Protein AF-A0A9P7GX47-F1 (afdb_monomer_lite)

Radius of gyration: 20.35 Å; chains: 1; bounding box: 56×32×52 Å

Sequence (181 aa):
MRSIPGTYSVRTLEKTYRRIYQLVSVRHAKQLGLDVHGSLEKLAEFMPSISGGGVRSKEFYEFKRYHEAPLEPPGHDMSKLPGKANIGNDRFAGMASLRVPYISGSGADWGNLCRGCQVTYRHFRDGSLPSAILSELCPPDVNPDRPLFASTTRFHSHDGLLDHIEDCYGIQQLIRNEGFT

Organism: NCBI:txid40199

pLDDT: mean 83.1, std 12.0, range [44.28, 97.69]

Structure (mmCIF, N/CA/C/O backbone):
data_AF-A0A9P7GX47-F1
#
_entry.id   AF-A0A9P7GX47-F1
#
loop_
_atom_site.group_PDB
_atom_site.id
_atom_site.type_symbol
_atom_site.label_atom_id
_atom_site.label_alt_id
_atom_site.label_comp_id
_atom_site.label_asym_id
_atom_site.label_entity_id
_atom_site.label_seq_id
_atom_site.pdbx_PDB_ins_code
_atom_site.Cartn_x
_atom_site.Cartn_y
_atom_site.Cartn_z
_atom_site.occupancy
_atom_site.B_iso_or_equiv
_atom_site.auth_seq_id
_atom_site.auth_comp_id
_atom_site.auth_asym_id
_atom_site.auth_atom_id
_atom_site.pdbx_PDB_model_num
ATOM 1 N N . MET A 1 1 ? -3.004 2.274 -18.521 1.00 78.00 1 MET A N 1
ATOM 2 C CA . MET A 1 1 ? -3.882 2.973 -17.555 1.00 78.00 1 MET A CA 1
ATOM 3 C C . MET A 1 1 ? -3.838 4.458 -17.870 1.00 78.00 1 MET A C 1
ATOM 5 O O . MET A 1 1 ? -2.754 4.955 -18.132 1.00 78.00 1 MET A O 1
ATOM 9 N N . ARG A 1 2 ? -4.969 5.170 -17.878 1.00 82.44 2 ARG A N 1
ATOM 10 C CA . ARG A 1 2 ? -4.968 6.637 -18.015 1.00 82.44 2 ARG A CA 1
ATOM 11 C C . ARG A 1 2 ? -5.059 7.267 -16.633 1.00 82.44 2 ARG A C 1
ATOM 13 O O . ARG A 1 2 ? -5.905 6.856 -15.845 1.00 82.44 2 ARG A O 1
ATOM 20 N N . SER A 1 3 ? -4.183 8.218 -16.332 1.00 83.69 3 SER A N 1
ATOM 21 C CA . SER A 1 3 ? -4.252 8.952 -15.073 1.00 83.69 3 SER A CA 1
ATOM 22 C C . SER A 1 3 ? -5.447 9.900 -15.063 1.00 83.69 3 SER A C 1
ATOM 24 O O . SER A 1 3 ? -5.860 10.411 -16.106 1.00 83.69 3 SER A O 1
ATOM 26 N N . ILE A 1 4 ? -5.959 10.195 -13.875 1.00 82.44 4 ILE A N 1
ATOM 27 C CA . ILE A 1 4 ? -6.976 11.229 -13.686 1.00 82.44 4 ILE A CA 1
ATOM 28 C C . ILE A 1 4 ? -6.236 12.558 -13.408 1.00 82.44 4 ILE A C 1
ATOM 30 O O . ILE A 1 4 ? -5.192 12.553 -12.758 1.00 82.44 4 ILE A O 1
ATOM 34 N N . PRO A 1 5 ? -6.659 13.705 -13.961 1.00 85.81 5 PRO A N 1
ATOM 35 C CA . PRO A 1 5 ? -6.129 14.998 -13.542 1.00 85.81 5 PRO A CA 1
ATOM 36 C C . PRO A 1 5 ? -6.605 15.327 -12.126 1.00 85.81 5 PRO A C 1
ATOM 38 O O . PRO A 1 5 ? -7.759 15.075 -11.784 1.00 85.81 5 PRO A O 1
ATOM 41 N N . GLY A 1 6 ? -5.742 15.911 -11.304 1.00 86.06 6 GLY A N 1
ATOM 42 C CA . GLY A 1 6 ? -6.104 16.259 -9.937 1.00 86.06 6 GLY A CA 1
ATOM 43 C C . GLY A 1 6 ? -4.912 16.557 -9.046 1.00 86.06 6 GLY A C 1
ATOM 44 O O . GLY A 1 6 ? -3.755 16.533 -9.482 1.00 86.06 6 GLY A O 1
ATOM 45 N N . THR A 1 7 ? -5.224 16.844 -7.789 1.00 84.56 7 THR A N 1
ATOM 46 C CA . THR A 1 7 ? -4.242 17.020 -6.722 1.00 84.56 7 THR A CA 1
ATOM 47 C C . THR A 1 7 ? -4.142 15.727 -5.934 1.00 84.56 7 THR A C 1
ATOM 49 O O . THR A 1 7 ? -5.137 15.231 -5.412 1.00 84.56 7 THR A O 1
ATOM 52 N N . TYR A 1 8 ? -2.934 15.179 -5.863 1.00 79.38 8 TYR A N 1
ATOM 53 C CA . TYR A 1 8 ? -2.645 13.937 -5.160 1.00 79.38 8 TYR A CA 1
ATOM 54 C C . TYR A 1 8 ? -1.744 14.220 -3.966 1.00 79.38 8 TYR A C 1
ATOM 56 O O . TYR A 1 8 ? -0.680 14.826 -4.112 1.00 79.38 8 TYR A O 1
ATOM 64 N N . SER A 1 9 ? -2.162 13.736 -2.799 1.00 70.44 9 SER A N 1
ATOM 65 C CA . SER A 1 9 ? -1.402 13.792 -1.550 1.00 70.44 9 SER A CA 1
ATOM 66 C C . SER A 1 9 ? -1.086 12.369 -1.091 1.00 70.44 9 SER A C 1
ATOM 68 O O . SER A 1 9 ? -1.667 11.840 -0.148 1.00 70.44 9 SER A O 1
ATOM 70 N N . VAL A 1 10 ? -0.217 11.681 -1.838 1.00 65.25 10 VAL A N 1
ATOM 71 C CA . VAL A 1 10 ? 0.194 10.306 -1.514 1.00 65.25 10 VAL A CA 1
ATOM 72 C C . VAL A 1 10 ? 1.619 10.328 -0.988 1.00 65.25 10 VAL A C 1
ATOM 74 O O . VAL A 1 10 ? 2.571 10.330 -1.764 1.00 65.25 10 VAL A O 1
ATOM 77 N N . ARG A 1 11 ? 1.756 10.333 0.347 1.00 58.12 11 ARG A N 1
ATOM 78 C CA . ARG A 1 11 ? 3.032 10.218 1.089 1.00 58.12 11 ARG A CA 1
ATOM 79 C C . ARG A 1 11 ? 4.087 11.295 0.778 1.00 58.12 11 ARG A C 1
ATOM 81 O O . ARG A 1 11 ? 5.235 11.162 1.194 1.00 58.12 11 ARG A O 1
ATOM 88 N N . THR A 1 12 ? 3.723 12.355 0.058 1.00 60.34 12 THR A N 1
ATOM 89 C CA . THR A 1 12 ? 4.595 13.485 -0.294 1.00 60.34 12 THR A CA 1
ATOM 90 C C . THR A 1 12 ? 3.832 14.798 -0.222 1.00 60.34 12 THR A C 1
ATOM 92 O O . THR A 1 12 ? 2.617 14.790 -0.053 1.00 60.34 12 THR A O 1
ATOM 95 N N . LEU A 1 13 ? 4.538 15.915 -0.439 1.00 67.81 13 LEU A N 1
ATOM 96 C CA . LEU A 1 13 ? 3.914 17.196 -0.776 1.00 67.81 13 LEU A CA 1
ATOM 97 C C . LEU A 1 13 ? 2.857 17.008 -1.868 1.00 67.81 13 LEU A C 1
ATOM 99 O O . LEU A 1 13 ? 3.041 16.182 -2.771 1.00 67.81 13 LEU A O 1
ATOM 103 N N . GLU A 1 14 ? 1.782 17.784 -1.773 1.00 77.69 14 GLU A N 1
ATOM 104 C CA . GLU A 1 14 ? 0.701 17.780 -2.747 1.00 77.69 14 GLU A CA 1
ATOM 105 C C . GLU A 1 14 ? 1.245 18.044 -4.150 1.00 77.69 14 GLU A C 1
ATOM 107 O O . GLU A 1 14 ? 1.967 19.013 -4.398 1.00 77.69 14 GLU A O 1
ATOM 112 N N . LYS A 1 15 ? 0.894 17.166 -5.090 1.00 79.56 15 LYS A N 1
ATOM 113 C CA . LYS A 1 15 ? 1.254 17.327 -6.497 1.00 79.56 15 LYS A CA 1
ATOM 114 C C . LYS A 1 15 ? -0.005 17.485 -7.323 1.00 79.56 15 LYS A C 1
ATOM 116 O O . LYS A 1 15 ? -0.878 16.620 -7.316 1.00 79.56 15 LYS A O 1
ATOM 121 N N . THR A 1 16 ? -0.077 18.592 -8.054 1.00 85.12 16 THR A N 1
ATOM 122 C CA . THR A 1 16 ? -1.182 18.879 -8.971 1.00 85.12 16 THR A CA 1
ATOM 123 C C . THR A 1 16 ? -0.801 18.483 -10.390 1.00 85.12 16 THR A C 1
ATOM 125 O O . THR A 1 16 ? 0.187 18.974 -10.938 1.00 85.12 16 THR A O 1
ATOM 128 N N . TYR A 1 17 ? -1.628 17.655 -11.021 1.00 84.56 17 TYR A N 1
ATOM 129 C CA . TYR A 1 17 ? -1.473 17.250 -12.413 1.00 84.56 17 TYR A CA 1
ATOM 130 C C . TYR A 1 17 ? -2.681 17.704 -13.218 1.00 84.56 17 TYR A C 1
ATOM 132 O O . TYR A 1 17 ? -3.805 17.277 -12.979 1.00 84.56 17 TYR A O 1
ATOM 140 N N . ARG A 1 18 ? -2.436 18.562 -14.210 1.00 87.69 18 ARG A N 1
ATOM 141 C CA . ARG A 1 18 ? -3.485 19.113 -15.087 1.00 87.69 18 ARG A CA 1
ATOM 142 C C . ARG A 1 18 ? -3.680 18.319 -16.380 1.00 87.69 18 ARG A C 1
ATOM 144 O O . ARG A 1 18 ? -4.574 18.626 -17.156 1.00 87.69 18 ARG A O 1
ATOM 151 N N . ARG A 1 19 ? -2.816 17.335 -16.643 1.00 87.44 19 ARG A N 1
ATOM 152 C CA . ARG A 1 19 ? -2.808 16.538 -17.876 1.00 87.44 19 ARG A CA 1
ATOM 153 C C . ARG A 1 19 ? -3.096 15.075 -17.571 1.00 87.44 19 ARG A C 1
ATOM 155 O O . ARG A 1 19 ? -2.725 14.574 -16.511 1.00 87.44 19 ARG A O 1
ATOM 162 N N . ILE A 1 20 ? -3.716 14.407 -18.538 1.00 86.69 20 ILE A N 1
ATOM 163 C CA . ILE A 1 20 ? -3.898 12.956 -18.548 1.00 86.69 20 ILE A CA 1
ATOM 164 C C . ILE A 1 20 ? -2.605 12.323 -19.069 1.00 86.69 20 ILE A C 1
ATOM 166 O O . ILE A 1 20 ? -2.129 12.681 -20.144 1.00 86.69 20 ILE A O 1
ATOM 170 N N . TYR A 1 21 ? -2.055 11.372 -18.321 1.00 86.56 21 TYR A N 1
ATOM 171 C CA . TYR A 1 21 ? -0.896 10.573 -18.707 1.00 86.56 21 TYR A CA 1
ATOM 172 C C . TYR A 1 21 ? -1.326 9.139 -18.998 1.00 86.56 21 TYR A C 1
ATOM 174 O O . TYR A 1 21 ? -2.158 8.570 -18.289 1.00 86.56 21 TYR A O 1
ATOM 182 N N . GLN A 1 22 ? -0.724 8.527 -20.017 1.00 87.75 22 GLN A N 1
ATOM 183 C CA . GLN A 1 22 ? -0.796 7.083 -20.198 1.00 87.75 22 GLN A CA 1
ATOM 184 C C . GLN A 1 22 ? 0.283 6.436 -19.324 1.00 87.75 22 GLN A C 1
ATOM 186 O O . GLN A 1 22 ? 1.472 6.526 -19.613 1.00 87.75 22 GLN A O 1
ATOM 191 N N . LEU A 1 23 ? -0.145 5.792 -18.245 1.00 85.56 23 LEU A N 1
ATOM 192 C CA . LEU A 1 23 ? 0.703 5.038 -17.335 1.00 85.56 23 LEU A CA 1
ATOM 193 C C . LEU A 1 23 ? 0.736 3.565 -17.753 1.00 85.56 23 LEU A C 1
ATOM 195 O O . LEU A 1 23 ? -0.302 2.953 -18.045 1.00 85.56 23 LEU A O 1
ATOM 199 N N . VAL A 1 24 ? 1.934 2.990 -17.740 1.00 84.88 24 VAL A N 1
ATOM 200 C CA . VAL A 1 24 ? 2.187 1.568 -17.983 1.00 84.88 24 VAL A CA 1
ATOM 201 C C . VAL A 1 24 ? 2.831 0.998 -16.727 1.00 84.88 24 VAL A C 1
ATOM 203 O O . VAL A 1 24 ? 3.701 1.628 -16.130 1.00 84.88 24 VAL A O 1
ATOM 206 N N . SER A 1 25 ? 2.381 -0.175 -16.285 1.00 84.12 25 SER A N 1
ATOM 207 C CA . SER A 1 25 ? 3.016 -0.837 -15.145 1.00 84.12 25 SER A CA 1
ATOM 208 C C . SER A 1 25 ? 4.427 -1.283 -15.521 1.00 84.12 25 SER A C 1
ATOM 210 O O . SER A 1 25 ? 4.620 -1.797 -16.625 1.00 84.12 25 SER A O 1
ATOM 212 N N . VAL A 1 26 ? 5.355 -1.232 -14.568 1.00 85.81 26 VAL A N 1
ATOM 213 C CA . VAL A 1 26 ? 6.723 -1.744 -14.740 1.00 85.81 26 VAL A CA 1
ATOM 214 C C . VAL A 1 26 ? 6.735 -3.193 -15.242 1.00 85.81 26 VAL A C 1
ATOM 216 O O . VAL A 1 26 ? 7.501 -3.502 -16.146 1.00 85.81 26 VAL A O 1
ATOM 219 N N . ARG A 1 27 ? 5.824 -4.051 -14.751 1.00 87.94 27 ARG A N 1
ATOM 220 C CA . ARG A 1 27 ? 5.664 -5.437 -15.229 1.00 87.94 27 ARG A CA 1
ATOM 221 C C . ARG A 1 27 ? 5.463 -5.512 -16.743 1.00 87.94 27 ARG A C 1
ATOM 223 O O . ARG A 1 27 ? 6.262 -6.139 -17.420 1.00 87.94 27 ARG A O 1
ATOM 230 N N . HIS A 1 28 ? 4.424 -4.862 -17.274 1.00 88.69 28 HIS A N 1
ATOM 231 C CA . HIS A 1 28 ? 4.141 -4.863 -18.716 1.00 88.69 28 HIS A CA 1
ATOM 232 C C . HIS A 1 28 ? 5.293 -4.283 -19.548 1.00 88.69 28 HIS A C 1
ATOM 234 O O . HIS A 1 28 ? 5.609 -4.827 -20.599 1.00 88.69 28 HIS A O 1
ATOM 240 N N . ALA A 1 29 ? 5.940 -3.210 -19.080 1.00 89.88 29 ALA A N 1
ATOM 241 C CA . ALA A 1 29 ? 7.093 -2.641 -19.779 1.00 89.88 29 ALA A CA 1
ATOM 242 C C . ALA A 1 29 ? 8.277 -3.624 -19.819 1.00 89.88 29 ALA A C 1
ATOM 244 O O . ALA A 1 29 ? 8.903 -3.801 -20.860 1.00 89.88 29 ALA A O 1
ATOM 245 N N . LYS A 1 30 ? 8.548 -4.306 -18.701 1.00 90.81 30 LYS A N 1
ATOM 246 C CA . LYS A 1 30 ? 9.602 -5.317 -18.595 1.00 90.81 30 LYS A CA 1
ATOM 247 C C . LYS A 1 30 ? 9.289 -6.562 -19.428 1.00 90.81 30 LYS A C 1
ATOM 249 O O . LYS A 1 30 ? 10.184 -7.061 -20.094 1.00 90.81 30 LYS A O 1
ATOM 254 N N . GLN A 1 31 ? 8.035 -7.016 -19.441 1.00 91.50 31 GLN A N 1
ATOM 255 C CA . GLN A 1 31 ? 7.593 -8.136 -20.276 1.00 91.50 31 GLN A CA 1
ATOM 256 C C . GLN A 1 31 ? 7.782 -7.829 -21.762 1.00 91.50 31 GLN A C 1
ATOM 258 O O . GLN A 1 31 ? 8.394 -8.619 -22.463 1.00 91.50 31 GLN A O 1
ATOM 263 N N . LEU A 1 32 ? 7.366 -6.643 -22.217 1.00 92.25 32 LEU A N 1
ATOM 264 C CA . LEU A 1 32 ? 7.607 -6.218 -23.596 1.00 92.25 32 LEU A CA 1
ATOM 265 C C . LEU A 1 32 ? 9.106 -6.198 -23.928 1.00 92.25 32 LEU A C 1
ATOM 267 O O . LEU A 1 32 ? 9.510 -6.644 -24.996 1.00 92.25 32 LEU A O 1
ATOM 271 N N . GLY A 1 33 ? 9.941 -5.707 -23.007 1.00 91.00 33 GLY A N 1
ATOM 272 C CA . GLY A 1 33 ? 11.393 -5.750 -23.170 1.00 91.00 33 GLY A CA 1
ATOM 273 C C . GLY A 1 33 ? 11.931 -7.178 -23.309 1.00 91.00 33 GLY A C 1
ATOM 274 O O . GLY A 1 33 ? 12.798 -7.427 -24.141 1.00 91.00 33 GLY A O 1
ATOM 275 N N . LEU A 1 34 ? 11.395 -8.129 -22.544 1.00 91.69 34 LEU A N 1
ATOM 276 C CA . LEU A 1 34 ? 11.750 -9.543 -22.671 1.00 91.69 34 LEU A CA 1
ATOM 277 C C . LEU A 1 34 ? 11.308 -10.137 -24.002 1.00 91.69 34 LEU A C 1
ATOM 279 O O . LEU A 1 34 ? 12.090 -10.851 -24.618 1.00 91.69 34 LEU A O 1
ATOM 283 N N . ASP A 1 35 ? 10.110 -9.806 -24.470 1.00 94.00 35 ASP A N 1
ATOM 284 C CA . ASP A 1 35 ? 9.597 -10.303 -25.746 1.00 94.00 35 ASP A CA 1
ATOM 285 C C . ASP A 1 35 ? 10.438 -9.778 -26.928 1.00 94.00 35 ASP A C 1
ATOM 287 O O . ASP A 1 35 ? 10.666 -10.492 -27.902 1.00 94.00 35 ASP A O 1
ATOM 291 N N . VAL A 1 36 ? 10.948 -8.543 -26.831 1.00 95.19 36 VAL A N 1
ATOM 292 C CA . VAL A 1 36 ? 11.784 -7.908 -27.867 1.00 95.19 36 VAL A CA 1
ATOM 293 C C . VAL A 1 36 ? 13.240 -8.383 -27.821 1.00 95.19 36 VAL A C 1
ATOM 295 O O . VAL A 1 36 ? 13.847 -8.612 -28.866 1.00 95.19 36 VAL A O 1
ATOM 298 N N . HIS A 1 37 ? 13.828 -8.508 -26.629 1.00 93.00 37 HIS A N 1
ATOM 299 C CA . HIS A 1 37 ? 15.263 -8.779 -26.471 1.00 93.00 37 HIS A CA 1
ATOM 300 C C . HIS A 1 37 ? 15.581 -10.251 -26.168 1.00 93.00 37 HIS A C 1
ATOM 302 O O . HIS A 1 37 ? 16.719 -10.683 -26.344 1.00 93.00 37 HIS A O 1
ATOM 308 N N . GLY A 1 38 ? 14.588 -11.045 -25.769 1.00 92.06 38 GLY A N 1
ATOM 309 C CA . GLY A 1 38 ? 14.659 -12.495 -25.587 1.00 92.06 38 GLY A CA 1
ATOM 310 C C . GLY A 1 38 ? 15.161 -12.973 -24.222 1.00 92.06 38 GLY A C 1
ATOM 311 O O . GLY A 1 38 ? 14.985 -14.147 -23.909 1.00 92.06 38 GLY A O 1
ATOM 312 N N . SER A 1 39 ? 15.783 -12.118 -23.400 1.00 90.19 39 SER A N 1
ATOM 313 C CA . SER A 1 39 ? 16.245 -12.511 -22.060 1.00 90.19 39 SER A CA 1
ATOM 314 C C . SER A 1 39 ? 16.442 -11.326 -21.104 1.00 90.19 39 SER A C 1
ATOM 316 O O . SER A 1 39 ? 16.520 -10.168 -21.527 1.00 90.19 39 SER A O 1
ATOM 318 N N . LEU A 1 40 ? 16.522 -11.614 -19.797 1.00 86.62 40 LEU A N 1
ATOM 319 C CA . LEU A 1 40 ? 16.771 -10.604 -18.758 1.00 86.62 40 LEU A CA 1
ATOM 320 C C . LEU A 1 40 ? 18.195 -10.044 -18.833 1.00 86.62 40 LEU A C 1
ATOM 322 O O . LEU A 1 40 ? 18.400 -8.869 -18.543 1.00 86.62 40 LEU A O 1
ATOM 326 N N . GLU A 1 41 ? 19.161 -10.866 -19.234 1.00 89.56 41 GLU A N 1
ATOM 327 C CA . GLU A 1 41 ? 20.572 -10.498 -19.363 1.00 89.56 41 GLU A CA 1
ATOM 328 C C . GLU A 1 41 ? 20.740 -9.437 -20.450 1.00 89.56 41 GLU A C 1
ATOM 330 O O . GLU A 1 41 ? 21.308 -8.380 -20.191 1.00 89.56 41 GLU A O 1
ATOM 335 N N . LYS A 1 42 ? 20.134 -9.658 -21.623 1.00 89.44 42 LYS A N 1
ATOM 336 C CA . LYS A 1 42 ? 20.118 -8.667 -22.706 1.00 89.44 42 LYS A CA 1
ATOM 337 C C . LYS A 1 42 ? 19.383 -7.393 -22.310 1.00 89.44 42 LYS A C 1
ATOM 339 O O . LYS A 1 42 ? 19.798 -6.301 -22.675 1.00 89.44 42 LYS A O 1
ATOM 344 N N . LEU A 1 43 ? 18.302 -7.506 -21.535 1.00 87.19 43 LEU A N 1
ATOM 345 C CA . LEU A 1 43 ? 17.610 -6.331 -21.005 1.00 87.19 43 LEU A CA 1
ATOM 346 C C . LEU A 1 43 ? 18.512 -5.531 -20.046 1.00 87.19 43 LEU A C 1
ATOM 348 O O . LEU A 1 43 ? 18.441 -4.304 -20.016 1.00 87.19 43 LEU A O 1
ATOM 352 N N . ALA A 1 44 ? 19.359 -6.204 -19.262 1.00 86.25 44 ALA A N 1
ATOM 353 C CA . ALA A 1 44 ? 20.273 -5.564 -18.320 1.00 86.25 44 ALA A CA 1
ATOM 354 C C . ALA A 1 44 ? 21.393 -4.769 -19.011 1.00 86.25 44 ALA A C 1
ATOM 356 O O . ALA A 1 44 ? 21.878 -3.805 -18.426 1.00 86.25 44 ALA A O 1
ATOM 357 N N . GLU A 1 45 ? 21.754 -5.099 -20.255 1.00 88.00 45 GLU A N 1
ATOM 358 C CA . GLU A 1 45 ? 22.722 -4.328 -21.055 1.00 88.00 45 GLU A CA 1
ATOM 359 C C . GLU A 1 45 ? 22.251 -2.889 -21.331 1.00 88.00 45 GLU A C 1
ATOM 361 O O . GLU A 1 45 ? 23.072 -1.991 -21.502 1.00 88.00 45 GLU A O 1
ATOM 366 N N . PHE A 1 46 ? 20.937 -2.637 -21.306 1.00 84.56 46 PHE A N 1
ATOM 367 C CA . PHE A 1 46 ? 20.357 -1.299 -21.479 1.00 84.56 46 PHE A CA 1
ATOM 368 C C . PHE A 1 46 ? 20.345 -0.459 -20.195 1.00 84.56 46 PHE A C 1
ATOM 370 O O . PHE A 1 46 ? 19.842 0.668 -20.199 1.00 84.56 46 PHE A O 1
ATOM 377 N N . MET A 1 47 ? 20.879 -0.978 -19.085 1.00 82.88 47 MET A N 1
ATOM 378 C CA . MET A 1 47 ? 21.003 -0.203 -17.855 1.00 82.88 47 MET A CA 1
ATOM 379 C C . MET A 1 47 ? 21.956 0.983 -18.064 1.00 82.88 47 MET A C 1
ATOM 381 O O . MET A 1 47 ? 23.115 0.779 -18.429 1.00 82.88 47 MET A O 1
ATOM 385 N N . PRO A 1 48 ? 21.519 2.229 -17.798 1.00 76.81 48 PRO A N 1
ATOM 386 C CA . PRO A 1 48 ? 22.381 3.392 -17.971 1.00 76.81 48 PRO A CA 1
ATOM 387 C C . PRO A 1 48 ? 23.580 3.324 -17.018 1.00 76.81 48 PRO A C 1
ATOM 389 O O . PRO A 1 48 ? 23.423 2.948 -15.860 1.00 76.81 48 PRO A O 1
ATOM 392 N N . SER A 1 49 ? 24.772 3.723 -17.466 1.00 72.06 49 SER A N 1
ATOM 393 C CA . SER A 1 49 ? 25.945 3.860 -16.597 1.00 72.06 49 SER A CA 1
ATOM 394 C C . SER A 1 49 ? 25.963 5.232 -15.907 1.00 72.06 49 SER A C 1
ATOM 396 O O . SER A 1 49 ? 25.521 6.241 -16.456 1.00 72.06 49 SER A O 1
ATOM 398 N N . ILE A 1 50 ? 26.479 5.284 -14.674 1.00 67.50 50 ILE A N 1
ATOM 399 C CA . ILE A 1 50 ? 26.643 6.544 -13.916 1.00 67.50 50 ILE A CA 1
ATOM 400 C C . ILE A 1 50 ? 27.803 7.385 -14.492 1.00 67.50 50 ILE A C 1
ATOM 402 O O . ILE A 1 50 ? 27.873 8.599 -14.295 1.00 67.50 50 ILE A O 1
ATOM 406 N N . SER A 1 51 ? 28.725 6.753 -15.215 1.00 54.91 51 SER A N 1
ATOM 407 C CA . SER A 1 51 ? 29.948 7.360 -15.730 1.00 54.91 51 SER A CA 1
ATOM 408 C C . SER A 1 51 ? 29.687 8.227 -16.968 1.00 54.91 51 SER A C 1
ATOM 410 O O . SER A 1 51 ? 29.510 7.720 -18.069 1.00 54.91 51 SER A O 1
ATOM 412 N N . GLY A 1 52 ? 29.760 9.551 -16.790 1.00 51.34 52 GLY A N 1
ATOM 413 C CA . GLY A 1 52 ? 30.123 10.473 -17.873 1.00 51.34 52 GLY A CA 1
ATOM 414 C C . GLY A 1 52 ? 28.980 11.177 -18.610 1.00 51.34 52 GLY A C 1
ATOM 415 O O . GLY A 1 52 ? 28.959 11.182 -19.833 1.00 51.34 52 GLY A O 1
ATOM 416 N N . GLY A 1 53 ? 28.073 11.846 -17.890 1.00 55.31 53 GLY A N 1
ATOM 417 C CA . GLY A 1 53 ? 27.445 13.074 -18.413 1.00 55.31 53 GLY A CA 1
ATOM 418 C C . GLY A 1 53 ? 26.014 13.009 -18.963 1.00 55.31 53 GLY A C 1
ATOM 419 O O . GLY A 1 53 ? 25.539 14.032 -19.446 1.00 55.31 53 GLY A O 1
ATOM 420 N N . GLY A 1 54 ? 25.303 11.880 -18.879 1.00 54.81 54 GLY A N 1
ATOM 421 C CA . GLY A 1 54 ? 23.954 11.768 -19.467 1.00 54.81 54 GLY A CA 1
ATOM 422 C C . GLY A 1 54 ? 22.782 11.774 -18.481 1.00 54.81 54 GLY A C 1
ATOM 423 O O . GLY A 1 54 ? 21.819 12.515 -18.660 1.00 54.81 54 GLY A O 1
ATOM 424 N N . VAL A 1 55 ? 22.839 10.936 -17.444 1.00 58.84 55 VAL A N 1
ATOM 425 C CA . VAL A 1 55 ? 21.664 10.611 -16.617 1.00 58.84 55 VAL A CA 1
ATOM 426 C C . VAL A 1 55 ? 21.803 11.243 -15.237 1.00 58.84 55 VAL A C 1
ATOM 428 O O . VAL A 1 55 ? 22.800 11.035 -14.542 1.00 58.84 55 VAL A O 1
ATOM 431 N N . ARG A 1 56 ? 20.800 12.021 -14.808 1.00 66.31 56 ARG A N 1
ATOM 432 C CA . ARG A 1 56 ? 20.787 12.571 -13.443 1.00 66.31 56 ARG A CA 1
ATOM 433 C C . ARG A 1 56 ? 20.750 11.402 -12.457 1.00 66.31 56 ARG A C 1
ATOM 435 O O . ARG A 1 56 ? 20.012 10.447 -12.674 1.00 66.31 56 ARG A O 1
ATOM 442 N N . SER A 1 57 ? 21.472 11.486 -11.337 1.00 73.44 57 SER A N 1
ATOM 443 C CA . SER A 1 57 ? 21.539 10.408 -10.326 1.00 73.44 57 SER A CA 1
ATOM 444 C C . SER A 1 57 ? 20.164 9.823 -9.969 1.00 73.44 57 SER A C 1
ATOM 446 O O . SER A 1 57 ? 20.006 8.609 -9.883 1.00 73.44 57 SER A O 1
ATOM 448 N N . LYS A 1 58 ? 19.139 10.676 -9.854 1.00 73.06 58 LYS A N 1
ATOM 449 C CA . LYS A 1 58 ? 17.745 10.278 -9.613 1.00 73.06 58 LYS A CA 1
ATOM 450 C C . LYS A 1 58 ? 17.156 9.370 -10.702 1.00 73.06 58 LYS A C 1
ATOM 452 O O . LYS A 1 58 ? 16.492 8.396 -10.367 1.00 73.06 58 LYS A O 1
ATOM 457 N N . GLU A 1 59 ? 17.374 9.695 -11.972 1.00 75.94 59 GLU A N 1
ATOM 458 C CA . GLU A 1 59 ? 16.857 8.926 -13.109 1.00 75.94 59 GLU A CA 1
ATOM 459 C C . GLU A 1 59 ? 17.513 7.544 -13.149 1.00 75.94 59 GLU A C 1
ATOM 461 O O . GLU A 1 59 ? 16.815 6.547 -13.294 1.00 75.94 59 GLU A O 1
ATOM 466 N N . PHE A 1 60 ? 18.824 7.458 -12.900 1.00 80.62 60 PHE A N 1
ATOM 467 C CA . PHE A 1 60 ? 19.522 6.174 -12.799 1.00 80.62 60 PHE A CA 1
ATOM 468 C C . PHE A 1 60 ? 18.890 5.263 -11.733 1.00 80.62 60 PHE A C 1
ATOM 470 O O . PHE A 1 60 ? 18.604 4.100 -12.008 1.00 80.62 60 PHE A O 1
ATOM 477 N N . TYR A 1 61 ? 18.623 5.782 -10.528 1.00 78.56 61 TYR A N 1
ATOM 478 C CA . TYR A 1 61 ? 17.998 4.988 -9.463 1.00 78.56 61 TYR A CA 1
ATOM 479 C C . TYR A 1 61 ? 16.545 4.601 -9.781 1.00 78.56 61 TYR A C 1
ATOM 481 O O . TYR A 1 61 ? 16.108 3.519 -9.388 1.00 78.56 61 TYR A O 1
ATOM 489 N N . GLU A 1 62 ? 15.803 5.445 -10.504 1.00 78.25 62 GLU A N 1
ATOM 490 C CA . GLU A 1 62 ? 14.452 5.129 -10.986 1.00 78.25 62 GLU A CA 1
ATOM 491 C C . GLU A 1 62 ? 14.485 3.991 -12.021 1.00 78.25 62 GLU A C 1
ATOM 493 O O . GLU A 1 62 ? 13.762 3.006 -11.866 1.00 78.25 62 GLU A O 1
ATOM 498 N N . PHE A 1 63 ? 15.398 4.054 -12.996 1.00 81.31 63 PHE A N 1
ATOM 499 C CA . PHE A 1 63 ? 15.621 2.982 -13.972 1.00 81.31 63 PHE A CA 1
ATOM 500 C C . PHE A 1 63 ? 16.075 1.682 -13.307 1.00 81.31 63 PHE A C 1
ATOM 502 O O . PHE A 1 63 ? 15.455 0.638 -13.516 1.00 81.31 63 PHE A O 1
ATOM 509 N N . LYS A 1 64 ? 17.092 1.741 -12.441 1.00 83.31 64 LYS A N 1
ATOM 510 C CA . LYS A 1 64 ? 17.589 0.583 -11.684 1.00 83.31 64 LYS A CA 1
ATOM 511 C C . LYS A 1 64 ? 16.461 -0.114 -10.935 1.00 83.31 64 LYS A C 1
ATOM 513 O O . LYS A 1 64 ? 16.301 -1.326 -11.035 1.00 83.31 64 LYS A O 1
ATOM 518 N N . ARG A 1 65 ? 15.620 0.659 -10.249 1.00 81.19 65 ARG A N 1
ATOM 519 C CA . ARG A 1 65 ? 14.445 0.141 -9.548 1.00 81.19 65 ARG A CA 1
ATOM 520 C C . ARG A 1 65 ? 13.480 -0.590 -10.479 1.00 81.19 65 ARG A C 1
ATOM 522 O O . ARG A 1 65 ? 12.934 -1.613 -10.076 1.00 81.19 65 ARG A O 1
ATOM 529 N N . TYR A 1 66 ? 13.214 -0.061 -11.670 1.00 83.50 66 TYR A N 1
ATOM 530 C CA . TYR A 1 66 ? 12.302 -0.703 -12.618 1.00 83.50 66 TYR A CA 1
ATOM 531 C C . TYR A 1 66 ? 12.886 -1.997 -13.190 1.00 83.50 66 TYR A C 1
ATOM 533 O O . TYR A 1 66 ? 12.156 -2.978 -13.324 1.00 83.50 66 TYR A O 1
ATOM 541 N N . HIS A 1 67 ? 14.196 -2.042 -13.436 1.00 85.50 67 HIS A N 1
ATOM 542 C CA . HIS A 1 67 ? 14.884 -3.270 -13.837 1.00 85.50 67 HIS A CA 1
ATOM 543 C C . HIS A 1 67 ? 14.890 -4.326 -12.727 1.00 85.50 67 HIS A C 1
ATOM 545 O O . HIS A 1 67 ? 14.624 -5.497 -12.995 1.00 85.50 67 HIS A O 1
ATOM 551 N N . GLU A 1 68 ? 15.125 -3.928 -11.477 1.00 84.31 68 GLU A N 1
ATOM 552 C CA . GLU A 1 68 ? 15.132 -4.826 -10.313 1.00 84.31 68 GLU A CA 1
ATOM 553 C C . GLU A 1 68 ? 13.728 -5.238 -9.844 1.00 84.31 68 GLU A C 1
ATOM 555 O O . GLU A 1 68 ? 13.595 -6.136 -9.011 1.00 84.31 68 GLU A O 1
ATOM 560 N N . ALA A 1 69 ? 12.668 -4.598 -10.347 1.00 83.81 69 ALA A N 1
ATOM 561 C CA . ALA A 1 69 ? 11.306 -4.947 -9.968 1.00 83.81 69 ALA A CA 1
ATOM 562 C C . ALA A 1 69 ? 10.974 -6.388 -10.411 1.00 83.81 69 ALA A C 1
ATOM 564 O O . ALA A 1 69 ? 11.237 -6.755 -11.568 1.00 83.81 69 ALA A O 1
ATOM 565 N N . PRO A 1 70 ? 10.393 -7.215 -9.522 1.00 84.00 70 PRO A N 1
ATOM 566 C CA . PRO A 1 70 ? 9.960 -8.556 -9.890 1.00 84.00 70 PRO A CA 1
ATOM 567 C C . PRO A 1 70 ? 8.843 -8.482 -10.939 1.00 84.00 70 PRO A C 1
ATOM 569 O O . PRO A 1 70 ? 8.045 -7.542 -10.953 1.00 84.00 70 PRO A O 1
ATOM 572 N N . LEU A 1 71 ? 8.806 -9.469 -11.839 1.00 85.31 71 LEU A N 1
ATOM 573 C CA . LEU A 1 71 ? 7.710 -9.616 -12.804 1.00 85.31 71 LEU A CA 1
ATOM 574 C C . LEU A 1 71 ? 6.428 -10.064 -12.113 1.00 85.31 71 LEU A C 1
ATOM 576 O O . LEU A 1 71 ? 5.345 -9.573 -12.434 1.00 85.31 71 LEU A O 1
ATOM 580 N N . GLU A 1 72 ? 6.569 -10.966 -11.148 1.00 85.12 72 GLU A N 1
ATOM 581 C CA . GLU A 1 72 ? 5.440 -11.453 -10.383 1.00 85.12 72 GLU A CA 1
ATOM 582 C C . GLU A 1 72 ? 5.034 -10.453 -9.303 1.00 85.12 72 GLU A C 1
ATOM 584 O O . GLU A 1 72 ? 5.889 -9.796 -8.691 1.00 85.12 72 GLU A O 1
ATOM 589 N N . PRO A 1 73 ? 3.718 -10.303 -9.067 1.00 76.62 73 PRO A N 1
ATOM 590 C CA . PRO A 1 73 ? 3.253 -9.520 -7.948 1.00 76.62 73 PRO A CA 1
ATOM 591 C C . PRO A 1 73 ? 3.800 -10.150 -6.659 1.00 76.62 73 PRO A C 1
ATOM 593 O O . PRO A 1 73 ? 3.869 -11.371 -6.546 1.00 76.62 73 PRO A O 1
ATOM 596 N N . PRO A 1 74 ? 4.140 -9.343 -5.651 1.00 72.31 74 PRO A N 1
ATOM 597 C CA . PRO A 1 74 ? 4.797 -9.835 -4.444 1.00 72.31 74 PRO A CA 1
ATOM 598 C C . PRO A 1 74 ? 3.914 -10.740 -3.580 1.00 72.31 74 PRO A C 1
ATOM 600 O O . PRO A 1 74 ? 4.372 -11.164 -2.534 1.00 72.31 74 PRO A O 1
ATOM 603 N N . GLY A 1 75 ? 2.652 -10.987 -3.956 1.00 77.31 75 GLY A N 1
ATOM 604 C CA . GLY A 1 75 ? 1.723 -11.864 -3.233 1.00 77.31 75 GLY A CA 1
ATOM 605 C C . GLY A 1 75 ? 1.369 -11.403 -1.817 1.00 77.31 75 GLY A C 1
ATOM 606 O O . GLY A 1 75 ? 0.650 -12.099 -1.106 1.00 77.31 75 GLY A O 1
ATOM 607 N N . HIS A 1 76 ? 1.890 -10.258 -1.379 1.00 80.44 76 HIS A N 1
ATOM 608 C CA . HIS A 1 76 ? 1.826 -9.790 -0.001 1.00 80.44 76 HIS A CA 1
ATOM 609 C C . HIS A 1 76 ? 1.532 -8.291 0.038 1.00 80.44 76 HIS A C 1
ATOM 611 O O . HIS A 1 76 ? 1.659 -7.569 -0.958 1.00 80.44 76 HIS A O 1
ATOM 617 N N . ASP A 1 77 ? 1.170 -7.806 1.222 1.00 83.69 77 ASP A N 1
ATOM 618 C CA . ASP A 1 77 ? 0.939 -6.389 1.451 1.00 83.69 77 ASP A CA 1
ATOM 619 C C . ASP A 1 77 ? 2.223 -5.568 1.234 1.00 83.69 77 ASP A C 1
ATOM 621 O O . ASP A 1 77 ? 3.140 -5.558 2.054 1.00 83.69 77 ASP A O 1
ATOM 625 N N . MET A 1 78 ? 2.250 -4.799 0.144 1.00 83.12 78 MET A N 1
ATOM 626 C CA . MET A 1 78 ? 3.360 -3.909 -0.197 1.00 83.12 78 MET A CA 1
ATOM 627 C C . MET A 1 78 ? 3.682 -2.883 0.884 1.00 83.12 78 MET A C 1
ATOM 629 O O . MET A 1 78 ? 4.791 -2.351 0.907 1.00 83.12 78 MET A O 1
ATOM 633 N N . SER A 1 79 ? 2.734 -2.535 1.752 1.00 85.75 79 SER A N 1
ATOM 634 C CA . SER A 1 79 ? 2.968 -1.598 2.849 1.00 85.75 79 SER A CA 1
ATOM 635 C C . SER A 1 79 ? 3.838 -2.190 3.966 1.00 85.75 79 SER A C 1
ATOM 637 O O . SER A 1 79 ? 4.506 -1.425 4.657 1.00 85.75 79 SER A O 1
ATOM 639 N N . LYS A 1 80 ? 3.896 -3.526 4.060 1.00 88.81 80 LYS A N 1
ATOM 640 C CA . LYS A 1 80 ? 4.658 -4.316 5.037 1.00 88.81 80 LYS A CA 1
ATOM 641 C C . LYS A 1 80 ? 6.043 -4.748 4.536 1.00 88.81 80 LYS A C 1
ATOM 643 O O . LYS A 1 80 ? 6.727 -5.513 5.203 1.00 88.81 80 LYS A O 1
ATOM 648 N N . LEU A 1 81 ? 6.475 -4.287 3.362 1.00 85.69 81 LEU A N 1
ATOM 649 C CA . LEU A 1 81 ? 7.829 -4.565 2.879 1.00 85.69 81 LEU A CA 1
ATOM 650 C C . LEU A 1 81 ? 8.843 -3.590 3.493 1.00 85.69 81 LEU A C 1
ATOM 652 O O . LEU A 1 81 ? 8.552 -2.383 3.523 1.00 85.69 81 LEU A O 1
ATOM 656 N N . PRO A 1 82 ? 10.047 -4.064 3.876 1.00 84.56 82 PRO A N 1
ATOM 657 C CA . PRO A 1 82 ? 11.126 -3.203 4.342 1.00 84.56 82 PRO A CA 1
ATOM 658 C C . PRO A 1 82 ? 11.370 -2.038 3.382 1.00 84.56 82 PRO A C 1
ATOM 660 O O . PRO A 1 82 ? 11.301 -2.172 2.152 1.00 84.56 82 PRO A O 1
ATOM 663 N N . GLY A 1 83 ? 11.620 -0.856 3.939 1.00 73.31 83 GLY A N 1
ATOM 664 C CA . GLY A 1 83 ? 12.020 0.291 3.133 1.00 73.31 83 GLY A CA 1
ATOM 665 C C . GLY A 1 83 ? 13.405 0.041 2.541 1.00 73.31 83 GLY A C 1
ATOM 666 O O . GLY A 1 83 ? 14.334 -0.263 3.278 1.00 73.31 83 GLY A O 1
ATOM 667 N N . LYS A 1 84 ? 13.580 0.197 1.223 1.00 70.38 84 LYS A N 1
ATOM 668 C CA . LYS A 1 84 ? 14.930 0.303 0.649 1.00 70.38 84 LYS A CA 1
ATOM 669 C C . LYS A 1 84 ? 15.351 1.772 0.668 1.00 70.38 84 LYS A C 1
ATOM 671 O O . LYS A 1 84 ? 14.590 2.638 0.226 1.00 70.38 84 LYS A O 1
ATOM 676 N N . ALA A 1 85 ? 16.551 2.056 1.169 1.00 62.38 85 ALA A N 1
ATOM 677 C CA . ALA A 1 85 ? 17.154 3.381 1.050 1.00 62.38 85 ALA A CA 1
ATOM 678 C C . ALA A 1 85 ? 17.215 3.802 -0.433 1.00 62.38 85 ALA A C 1
ATOM 680 O O . ALA A 1 85 ? 17.300 2.955 -1.323 1.00 62.38 85 ALA A O 1
ATOM 681 N N . ASN A 1 86 ? 17.154 5.108 -0.707 1.00 60.06 86 ASN A N 1
ATOM 682 C CA . ASN A 1 86 ? 17.184 5.678 -2.067 1.00 60.06 86 ASN A CA 1
ATOM 683 C C . ASN A 1 86 ? 15.971 5.348 -2.954 1.00 60.06 86 ASN A C 1
ATOM 685 O O . ASN A 1 86 ? 15.987 5.584 -4.162 1.00 60.06 86 ASN A O 1
ATOM 689 N N . ILE A 1 87 ? 14.879 4.870 -2.356 1.00 58.88 87 ILE A N 1
ATOM 690 C CA . ILE A 1 87 ? 13.560 4.848 -2.982 1.00 58.88 87 ILE A CA 1
ATOM 691 C C . ILE A 1 87 ? 13.071 6.299 -3.105 1.00 58.88 87 ILE A C 1
ATOM 693 O O . ILE A 1 87 ? 12.377 6.838 -2.249 1.00 58.88 87 ILE A O 1
ATOM 697 N N . GLY A 1 88 ? 13.479 6.972 -4.178 1.00 60.00 88 GLY A N 1
ATOM 698 C CA . GLY A 1 88 ? 12.887 8.248 -4.549 1.00 60.00 88 GLY A CA 1
ATOM 699 C C . GLY A 1 88 ? 11.384 8.093 -4.789 1.00 60.00 88 GLY A C 1
ATOM 700 O O . GLY A 1 88 ? 10.897 7.027 -5.187 1.00 60.00 88 GLY A O 1
ATOM 701 N N . ASN A 1 89 ? 10.642 9.175 -4.571 1.00 63.69 89 ASN A N 1
ATOM 702 C CA . ASN A 1 89 ? 9.266 9.255 -5.041 1.00 63.69 89 ASN A CA 1
ATOM 703 C C . ASN A 1 89 ? 9.283 9.351 -6.564 1.00 63.69 89 ASN A C 1
ATOM 705 O O . ASN A 1 89 ? 9.905 10.275 -7.112 1.00 63.69 89 ASN A O 1
ATOM 709 N N . ASP A 1 90 ? 8.593 8.426 -7.232 1.00 69.75 90 ASP A N 1
ATOM 710 C CA . ASP A 1 90 ? 8.341 8.584 -8.656 1.00 69.75 90 ASP A CA 1
ATOM 711 C C . ASP A 1 90 ? 7.484 9.847 -8.881 1.00 69.75 90 ASP A C 1
ATOM 713 O O . ASP A 1 90 ? 6.811 10.388 -7.985 1.00 69.75 90 ASP A O 1
ATOM 717 N N . ARG A 1 91 ? 7.576 10.401 -10.085 1.00 74.19 91 ARG A N 1
ATOM 718 C CA . ARG A 1 91 ? 6.875 11.642 -10.441 1.00 74.19 91 ARG A CA 1
ATOM 719 C C . ARG A 1 91 ? 5.378 11.450 -10.691 1.00 74.19 91 ARG A C 1
ATOM 721 O O . ARG A 1 91 ? 4.734 12.437 -11.020 1.00 74.19 91 ARG A O 1
ATOM 728 N N . PHE A 1 92 ? 4.842 10.242 -10.549 1.00 78.00 92 PHE A N 1
ATOM 729 C CA . PHE A 1 92 ? 3.446 9.875 -10.795 1.00 78.00 92 PHE A CA 1
ATOM 730 C C . PHE A 1 92 ? 2.791 9.201 -9.573 1.00 78.00 92 PHE A C 1
ATOM 732 O O . PHE A 1 92 ? 1.729 8.586 -9.692 1.00 78.00 92 PHE A O 1
ATOM 739 N N . ALA A 1 93 ? 3.409 9.316 -8.394 1.00 73.81 93 ALA A N 1
ATOM 740 C CA . ALA A 1 93 ? 2.948 8.671 -7.177 1.00 73.81 93 ALA A CA 1
ATOM 741 C C . ALA A 1 93 ? 1.504 9.087 -6.869 1.00 73.81 93 ALA A C 1
ATOM 743 O O . ALA A 1 93 ? 1.169 10.271 -6.874 1.00 73.81 93 ALA A O 1
ATOM 744 N N . GLY A 1 94 ? 0.641 8.099 -6.630 1.00 72.00 94 GLY A N 1
ATOM 745 C CA . GLY A 1 94 ? -0.782 8.322 -6.371 1.00 72.00 94 GLY A CA 1
ATOM 746 C C . GLY A 1 94 ? -1.659 8.540 -7.606 1.00 72.00 94 GLY A C 1
ATOM 747 O O . GLY A 1 94 ? -2.877 8.492 -7.480 1.00 72.00 94 GLY A O 1
ATOM 748 N N . MET A 1 95 ? -1.085 8.719 -8.801 1.00 77.62 95 MET A N 1
ATOM 749 C CA . MET A 1 95 ? -1.865 8.932 -10.030 1.00 77.62 95 MET A CA 1
ATOM 750 C C . MET A 1 95 ? -2.439 7.643 -10.623 1.00 77.62 95 MET A C 1
ATOM 752 O O . MET A 1 95 ? -3.322 7.691 -11.483 1.00 77.62 95 MET A O 1
ATOM 756 N N . ALA A 1 96 ? -1.917 6.491 -10.200 1.00 71.44 96 ALA A N 1
ATOM 757 C CA . ALA A 1 96 ? -2.456 5.204 -10.590 1.00 71.44 96 ALA A CA 1
ATOM 758 C C . ALA A 1 96 ? -3.760 4.947 -9.824 1.00 71.44 96 ALA A C 1
ATOM 760 O O . ALA A 1 96 ? -3.745 4.717 -8.618 1.00 71.44 96 ALA A O 1
ATOM 761 N N . SER A 1 97 ? -4.884 4.977 -10.537 1.00 65.00 97 SER A N 1
ATOM 762 C CA . SER A 1 97 ? -6.185 4.567 -10.015 1.00 65.00 97 SER A CA 1
ATOM 763 C C . SER A 1 97 ? -6.670 3.361 -10.810 1.00 65.00 97 SER A C 1
ATOM 765 O O . SER A 1 97 ? -6.803 3.420 -12.033 1.00 65.00 97 SER A O 1
ATOM 767 N N . LEU A 1 98 ? -6.911 2.255 -10.112 1.00 63.81 98 LEU A N 1
ATOM 768 C CA . LEU A 1 98 ? -7.671 1.118 -10.617 1.00 63.81 98 LEU A CA 1
ATOM 769 C C . LEU A 1 98 ? -8.998 1.124 -9.865 1.00 63.81 98 LEU A C 1
ATOM 771 O O . LEU A 1 98 ? -9.046 0.786 -8.688 1.00 63.81 98 LEU A O 1
ATOM 775 N N . ARG A 1 99 ? -10.068 1.541 -10.542 1.00 57.34 99 ARG A N 1
ATOM 776 C CA . ARG A 1 99 ? -11.431 1.262 -10.087 1.00 57.34 99 ARG A CA 1
ATOM 777 C C . ARG A 1 99 ? -11.816 -0.085 -10.675 1.00 57.34 99 ARG A C 1
ATOM 779 O O . ARG A 1 99 ? -12.264 -0.135 -11.816 1.00 57.34 99 ARG A O 1
ATOM 786 N N . VAL A 1 100 ? -11.563 -1.163 -9.946 1.00 60.31 100 VAL A N 1
ATOM 787 C CA . VAL A 1 100 ? -12.069 -2.483 -10.331 1.00 60.31 100 VAL A CA 1
ATOM 788 C C . VAL A 1 100 ? -13.097 -2.867 -9.282 1.00 60.31 100 VAL A C 1
ATOM 790 O O . VAL A 1 100 ? -12.692 -3.125 -8.149 1.00 60.31 100 VAL A O 1
ATOM 793 N N . PRO A 1 101 ? -14.401 -2.835 -9.604 1.00 69.31 101 PRO A N 1
ATOM 794 C CA . PRO A 1 101 ? -15.387 -3.395 -8.700 1.00 69.31 101 PRO A CA 1
ATOM 795 C C . PRO A 1 101 ? -15.125 -4.896 -8.567 1.00 69.31 101 PRO A C 1
ATOM 797 O O . PRO A 1 101 ? -14.802 -5.570 -9.550 1.00 69.31 101 PRO A O 1
ATOM 800 N N . TYR A 1 102 ? -15.269 -5.419 -7.356 1.00 69.62 102 TYR A N 1
ATOM 801 C CA . TYR A 1 102 ? -15.397 -6.854 -7.174 1.00 69.62 102 TYR A CA 1
ATOM 802 C C . TYR A 1 102 ? -16.792 -7.245 -7.670 1.00 69.62 102 TYR A C 1
ATOM 804 O O . TYR A 1 102 ? -17.789 -6.677 -7.235 1.00 69.62 102 TYR A O 1
ATOM 812 N N . ILE A 1 103 ? -16.882 -8.148 -8.645 1.00 73.75 103 ILE A N 1
ATOM 813 C CA . ILE A 1 103 ? -18.176 -8.590 -9.176 1.00 73.75 103 ILE A CA 1
ATOM 814 C C . ILE A 1 103 ? -18.579 -9.841 -8.402 1.00 73.75 103 ILE A C 1
ATOM 816 O O . ILE A 1 103 ? -17.924 -10.874 -8.521 1.00 73.75 103 ILE A O 1
ATOM 820 N N . SER A 1 104 ? -19.642 -9.740 -7.608 1.00 71.69 104 SER A N 1
ATOM 821 C CA . SER A 1 104 ? -20.239 -10.860 -6.884 1.00 71.69 104 SER A CA 1
ATOM 822 C C . SER A 1 104 ? -21.504 -11.357 -7.599 1.00 71.69 104 SER A C 1
ATOM 824 O O . SER A 1 104 ? -21.976 -10.757 -8.568 1.00 71.69 104 SER A O 1
ATOM 826 N N . GLY A 1 105 ? -22.097 -12.443 -7.095 1.00 72.00 105 GLY A N 1
ATOM 827 C CA . GLY A 1 105 ? -23.389 -12.941 -7.584 1.00 72.00 105 GLY A CA 1
ATOM 828 C C . GLY A 1 105 ? -24.569 -11.985 -7.351 1.00 72.00 105 GLY A C 1
ATOM 829 O O . GLY A 1 105 ? -25.612 -12.158 -7.975 1.00 72.00 105 GLY A O 1
ATOM 830 N N 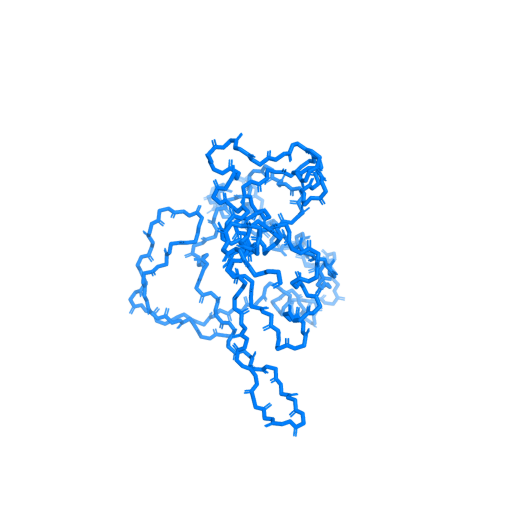. SER A 1 106 ? -24.417 -10.974 -6.487 1.00 77.69 106 SER A N 1
ATOM 831 C CA . SER A 1 106 ? -25.447 -9.972 -6.174 1.00 77.69 106 SER A CA 1
ATOM 832 C C . SER A 1 106 ? -25.224 -8.618 -6.859 1.00 77.69 106 SER A C 1
ATOM 834 O O . SER A 1 106 ? -26.096 -7.753 -6.786 1.00 77.69 106 SER A O 1
ATOM 836 N N . GLY A 1 107 ? -24.094 -8.423 -7.549 1.00 81.75 107 GLY A N 1
ATOM 837 C CA . GLY A 1 107 ? -23.802 -7.206 -8.301 1.00 81.75 107 GLY A CA 1
ATOM 838 C C . GLY A 1 107 ? -22.358 -6.728 -8.165 1.00 81.75 107 GLY A C 1
ATOM 839 O O . GLY A 1 107 ? -21.455 -7.471 -7.787 1.00 81.75 107 GLY A O 1
ATOM 840 N N . ALA A 1 108 ? -22.136 -5.463 -8.519 1.00 83.81 108 ALA A N 1
ATOM 841 C CA . ALA A 1 108 ? -20.839 -4.815 -8.377 1.00 83.81 108 ALA A CA 1
ATOM 842 C C . ALA A 1 108 ? -20.648 -4.306 -6.941 1.00 83.81 108 ALA A C 1
ATOM 844 O O . ALA A 1 108 ? -21.379 -3.427 -6.485 1.00 83.81 108 ALA A O 1
ATOM 845 N N . ASP A 1 109 ? -19.632 -4.825 -6.265 1.00 83.88 109 ASP A N 1
ATOM 846 C CA . ASP A 1 109 ? -19.127 -4.333 -4.994 1.00 83.88 109 ASP A CA 1
ATOM 847 C C . ASP A 1 109 ? -17.992 -3.332 -5.246 1.00 83.88 109 ASP A C 1
ATOM 849 O O . ASP A 1 109 ? -16.973 -3.629 -5.879 1.00 83.88 109 ASP A O 1
ATOM 853 N N . TRP A 1 110 ? -18.195 -2.108 -4.769 1.00 81.75 110 TRP A N 1
ATOM 854 C CA . TRP A 1 110 ? -17.286 -0.978 -4.966 1.00 81.75 110 TRP A CA 1
ATOM 855 C C . TRP A 1 110 ? -16.236 -0.847 -3.864 1.00 81.75 110 TRP A C 1
ATOM 857 O O . TRP A 1 110 ? -15.378 0.035 -3.934 1.00 81.75 110 TRP A O 1
ATOM 867 N N . GLY A 1 111 ? -16.287 -1.744 -2.883 1.00 86.50 111 GLY A N 1
ATOM 868 C CA . GLY A 1 111 ? -15.389 -1.790 -1.755 1.00 86.50 111 GLY A CA 1
ATOM 869 C C . GLY A 1 111 ? -15.804 -0.867 -0.612 1.00 86.50 111 GLY A C 1
ATOM 870 O O . GLY A 1 111 ? -16.396 0.195 -0.797 1.00 86.50 111 GLY A O 1
ATOM 871 N N . ASN A 1 112 ? -15.424 -1.266 0.595 1.00 88.00 112 ASN A N 1
ATOM 872 C CA . ASN A 1 112 ? -15.730 -0.594 1.847 1.00 88.00 112 ASN A CA 1
ATOM 873 C C . ASN A 1 112 ? -14.442 -0.268 2.606 1.00 88.00 112 ASN A C 1
ATOM 875 O O . ASN A 1 112 ? -13.477 -1.034 2.577 1.00 88.00 112 ASN A O 1
ATOM 879 N N . LEU A 1 113 ? -14.430 0.870 3.300 1.00 91.62 113 LEU A N 1
ATOM 880 C CA . LEU A 1 113 ? -13.349 1.241 4.213 1.00 91.62 113 LEU A CA 1
ATOM 881 C C . LEU A 1 113 ? -13.741 0.892 5.647 1.00 91.62 113 LEU A C 1
ATOM 883 O O . LEU A 1 113 ? -14.862 1.159 6.079 1.00 91.62 113 LEU A O 1
ATOM 887 N N . CYS A 1 114 ? -12.791 0.362 6.412 1.00 94.94 114 CYS A N 1
ATOM 888 C CA . CYS A 1 114 ? -12.993 0.078 7.826 1.00 94.94 114 CYS A CA 1
ATOM 889 C C . CYS A 1 114 ? -12.725 1.327 8.681 1.00 94.94 114 CYS A C 1
ATOM 891 O O . CYS A 1 114 ? -11.603 1.842 8.728 1.00 94.94 114 CYS A O 1
ATOM 893 N N . ARG A 1 115 ? -13.738 1.793 9.425 1.00 95.31 115 ARG A N 1
ATOM 894 C CA . ARG A 1 115 ? -13.576 2.899 10.387 1.00 95.31 115 ARG A CA 1
ATOM 895 C C . ARG A 1 115 ? -12.643 2.525 11.545 1.00 95.31 115 ARG A C 1
ATOM 897 O O . ARG A 1 115 ? -11.913 3.384 12.033 1.00 95.31 115 ARG A O 1
ATOM 904 N N . GLY A 1 116 ? -12.599 1.248 11.927 1.00 97.12 116 GLY A N 1
ATOM 905 C CA . GLY A 1 116 ? -11.654 0.732 12.917 1.00 97.12 116 GLY A CA 1
ATOM 906 C C . GLY A 1 116 ? -10.196 0.958 12.514 1.00 97.12 116 GLY A C 1
ATOM 907 O O . GLY A 1 116 ? -9.416 1.443 13.326 1.00 97.12 116 GLY A O 1
ATOM 908 N N . CYS A 1 117 ? -9.826 0.753 11.245 1.00 96.94 117 CYS A N 1
ATOM 909 C CA . CYS A 1 117 ? -8.466 1.049 10.771 1.00 96.94 117 CYS A CA 1
ATOM 910 C C . CYS A 1 117 ? -8.061 2.514 11.006 1.00 96.94 117 CYS A C 1
ATOM 912 O O . CYS A 1 117 ? -6.916 2.787 11.367 1.00 96.94 117 CYS A O 1
ATOM 914 N N . GLN A 1 118 ? -8.996 3.460 10.862 1.00 95.69 118 GLN A N 1
ATOM 915 C CA . GLN A 1 118 ? -8.737 4.876 11.151 1.00 95.69 118 GLN A CA 1
ATOM 916 C C . GLN A 1 118 ? -8.514 5.128 12.647 1.00 95.69 118 GLN A C 1
ATOM 918 O O . GLN A 1 118 ? -7.650 5.925 13.008 1.00 95.69 118 GLN A O 1
ATOM 923 N N . VAL A 1 119 ? -9.265 4.445 13.516 1.00 96.81 119 VAL A N 1
ATOM 924 C CA . VAL A 1 119 ? -9.077 4.504 14.975 1.00 96.81 119 VAL A CA 1
ATOM 925 C C . VAL A 1 119 ? -7.716 3.936 15.365 1.00 96.81 119 VAL A C 1
ATOM 927 O O . VAL A 1 119 ? -6.969 4.599 16.078 1.00 96.81 119 VAL A O 1
ATOM 930 N N . THR A 1 120 ? -7.347 2.768 14.832 1.00 97.69 120 THR A N 1
ATOM 931 C CA . THR A 1 120 ? -6.023 2.166 15.040 1.00 97.69 120 THR A CA 1
ATOM 932 C C . THR A 1 120 ? -4.907 3.126 14.629 1.00 97.69 120 THR A C 1
ATOM 934 O O . THR A 1 120 ? -3.969 3.344 15.395 1.00 97.69 120 THR A O 1
ATOM 937 N N . TYR A 1 121 ? -5.014 3.744 13.445 1.00 96.88 121 TYR A N 1
ATOM 938 C CA . TYR A 1 121 ? -4.014 4.708 12.983 1.00 96.88 121 TYR A CA 1
ATOM 939 C C . TYR A 1 121 ? -3.948 5.941 13.887 1.00 96.88 121 TYR A C 1
ATOM 941 O O . TYR A 1 121 ? -2.856 6.392 14.216 1.00 96.88 121 TYR A O 1
ATOM 949 N N . ARG A 1 122 ? -5.091 6.454 14.357 1.00 96.38 122 ARG A N 1
ATOM 950 C CA . ARG A 1 122 ? -5.125 7.562 15.321 1.00 96.38 122 ARG A CA 1
ATOM 951 C C . ARG A 1 122 ? -4.419 7.200 16.626 1.00 96.38 122 ARG A C 1
ATOM 953 O O . ARG A 1 122 ? -3.539 7.938 17.044 1.00 96.38 122 ARG A O 1
ATOM 960 N N . HIS A 1 123 ? -4.726 6.043 17.215 1.00 96.88 123 HIS A N 1
ATOM 961 C CA . HIS A 1 123 ? -4.054 5.587 18.437 1.00 96.88 123 HIS A CA 1
ATOM 962 C C . HIS A 1 123 ? -2.539 5.463 18.239 1.00 96.88 123 HIS A C 1
ATOM 964 O O . HIS A 1 123 ? -1.764 5.806 19.126 1.00 96.88 123 HIS A O 1
ATOM 970 N N . PHE A 1 124 ? -2.090 5.025 17.061 1.00 97.06 124 PHE A N 1
ATOM 971 C CA . PHE A 1 124 ? -0.667 5.029 16.730 1.00 97.06 124 PHE A CA 1
ATOM 972 C C . PHE A 1 124 ? -0.085 6.447 16.679 1.00 97.06 124 PHE A C 1
ATOM 974 O O . PHE A 1 124 ? 0.956 6.700 17.282 1.00 97.06 124 PHE A O 1
ATOM 981 N N . ARG A 1 125 ? -0.756 7.376 15.988 1.00 96.19 125 ARG A N 1
ATOM 982 C CA . ARG A 1 125 ? -0.319 8.777 15.865 1.00 96.19 125 ARG A CA 1
ATOM 983 C C . ARG A 1 125 ? -0.251 9.496 17.210 1.00 96.19 125 ARG A C 1
ATOM 985 O O . ARG A 1 125 ? 0.638 10.324 17.389 1.00 96.19 125 ARG A O 1
ATOM 992 N N . ASP A 1 126 ? -1.138 9.139 18.129 1.00 96.00 126 ASP A N 1
ATOM 993 C CA . ASP A 1 126 ? -1.225 9.722 19.468 1.00 96.00 126 ASP A CA 1
ATOM 994 C C . ASP A 1 126 ? -0.343 8.986 20.496 1.00 96.00 126 ASP A C 1
ATOM 996 O O . ASP A 1 126 ? -0.280 9.380 21.658 1.00 96.00 126 ASP A O 1
ATOM 1000 N N . GLY A 1 127 ? 0.345 7.909 20.093 1.00 96.25 127 GLY A N 1
ATOM 1001 C CA . GLY A 1 127 ? 1.206 7.111 20.971 1.00 96.25 127 GLY A CA 1
ATOM 1002 C C . GLY A 1 127 ? 0.459 6.218 21.971 1.00 96.25 127 GLY A C 1
ATOM 1003 O O . GLY A 1 127 ? 1.079 5.684 22.887 1.00 96.25 127 GLY A O 1
ATOM 1004 N N . SER A 1 128 ? -0.853 6.037 21.807 1.00 96.50 128 SER A N 1
ATOM 1005 C CA . SER A 1 128 ? -1.710 5.229 22.685 1.00 96.50 128 SER A CA 1
ATOM 1006 C C . SER A 1 128 ? -1.946 3.797 22.191 1.00 96.50 128 SER A C 1
ATOM 1008 O O . SER A 1 128 ? -2.580 3.003 22.888 1.00 96.50 128 SER A O 1
ATOM 1010 N N . LEU A 1 129 ? -1.445 3.431 21.004 1.00 96.88 129 LEU A N 1
ATOM 1011 C CA . LEU A 1 129 ? -1.565 2.066 20.489 1.00 96.88 129 LEU A CA 1
ATOM 1012 C C . LEU A 1 129 ? -0.674 1.099 21.300 1.00 96.88 129 LEU A C 1
ATOM 1014 O O . LEU A 1 129 ? 0.536 1.325 21.377 1.00 96.88 129 LEU A O 1
ATOM 1018 N N . PRO A 1 130 ? -1.222 -0.001 21.860 1.00 96.44 130 PRO A N 1
ATOM 1019 C CA . PRO A 1 130 ? -0.427 -0.960 22.622 1.00 96.44 130 PRO A CA 1
ATOM 1020 C C . PRO A 1 130 ? 0.712 -1.566 21.793 1.00 96.44 130 PRO A C 1
ATOM 1022 O O . PRO A 1 130 ? 0.514 -1.952 20.640 1.00 96.44 130 PRO A O 1
ATOM 1025 N N . SER A 1 131 ? 1.891 -1.720 22.400 1.00 95.31 131 SER A N 1
ATOM 1026 C CA . SER A 1 131 ? 3.089 -2.235 21.719 1.00 95.31 131 SER A CA 1
ATOM 1027 C C . SER A 1 131 ? 2.908 -3.645 21.153 1.00 95.31 131 SER A C 1
ATOM 1029 O O . SER A 1 131 ? 3.399 -3.928 20.065 1.00 95.31 131 SER A O 1
ATOM 1031 N N . ALA A 1 132 ? 2.166 -4.514 21.846 1.00 95.81 132 ALA A N 1
ATOM 1032 C CA . ALA A 1 132 ? 1.843 -5.855 21.357 1.00 95.81 132 ALA A CA 1
ATOM 1033 C C . ALA A 1 132 ? 1.050 -5.805 20.038 1.00 95.81 132 ALA A C 1
ATOM 1035 O O . ALA A 1 132 ? 1.413 -6.477 19.078 1.00 95.81 132 ALA A O 1
ATOM 1036 N N . ILE A 1 133 ? 0.038 -4.932 19.967 1.00 96.44 133 ILE A N 1
ATOM 1037 C CA . ILE A 1 133 ? -0.774 -4.726 18.760 1.00 96.44 133 ILE A CA 1
ATOM 1038 C C . ILE A 1 133 ? 0.071 -4.107 17.643 1.00 96.44 133 ILE A C 1
ATOM 1040 O O . ILE A 1 133 ? -0.029 -4.503 16.485 1.00 96.44 133 ILE A O 1
ATOM 1044 N N . LEU A 1 134 ? 0.943 -3.151 17.973 1.00 95.62 134 LEU A N 1
ATOM 1045 C CA . LEU A 1 134 ? 1.849 -2.544 17.000 1.00 95.62 134 LEU A CA 1
ATOM 1046 C C . LEU A 1 134 ? 2.759 -3.593 16.337 1.00 95.62 134 LEU A C 1
ATOM 1048 O O . LEU A 1 134 ? 2.871 -3.600 15.112 1.00 95.62 134 LEU A O 1
ATOM 1052 N N . SER A 1 135 ? 3.359 -4.482 17.132 1.00 94.31 135 SER A N 1
ATOM 1053 C CA . SER A 1 135 ? 4.231 -5.564 16.654 1.00 94.31 135 SER A CA 1
ATOM 1054 C C . SER A 1 135 ? 3.490 -6.620 15.830 1.00 94.31 135 SER A C 1
ATOM 1056 O O . SER A 1 135 ? 4.070 -7.206 14.921 1.00 94.31 135 SER A O 1
ATOM 1058 N N . GLU A 1 136 ? 2.213 -6.865 16.119 1.00 93.62 136 GLU A N 1
ATOM 1059 C CA . GLU A 1 136 ? 1.371 -7.769 15.329 1.00 93.62 136 GLU A CA 1
ATOM 1060 C C . GLU A 1 136 ? 1.030 -7.170 13.955 1.00 93.62 136 GLU A C 1
ATOM 1062 O O . GLU A 1 136 ? 1.107 -7.829 12.914 1.00 93.62 136 GLU A O 1
ATOM 1067 N N . LEU A 1 137 ? 0.686 -5.880 13.928 1.00 92.88 137 LEU A N 1
ATOM 1068 C CA . LEU A 1 137 ? 0.274 -5.198 12.703 1.00 92.88 137 LEU A CA 1
ATOM 1069 C C . LEU A 1 137 ? 1.456 -4.861 11.783 1.00 92.88 137 LEU A C 1
ATOM 1071 O O . LEU A 1 137 ? 1.286 -4.809 10.555 1.00 92.88 137 LEU A O 1
ATOM 1075 N N . CYS A 1 138 ? 2.639 -4.628 12.358 1.00 93.38 138 CYS A N 1
ATOM 1076 C CA . CYS A 1 138 ? 3.807 -4.093 11.664 1.00 93.38 138 CYS A CA 1
ATOM 1077 C C . CYS A 1 138 ? 5.030 -5.006 11.831 1.00 93.38 138 CYS A C 1
ATOM 1079 O O . CYS A 1 138 ? 5.472 -5.224 12.956 1.00 93.38 138 CYS A O 1
ATOM 1081 N N . PRO A 1 139 ? 5.645 -5.478 10.731 1.00 91.19 139 PRO A N 1
ATOM 1082 C CA . PRO A 1 139 ? 6.908 -6.206 10.815 1.00 91.19 139 PRO A CA 1
ATOM 1083 C C . PRO A 1 139 ? 8.030 -5.353 11.442 1.00 91.19 139 PRO A C 1
ATOM 1085 O O . PRO A 1 139 ? 8.044 -4.136 11.232 1.00 91.19 139 PRO A O 1
ATOM 1088 N N . PRO A 1 140 ? 9.007 -5.971 12.134 1.00 87.62 140 PRO A N 1
ATOM 1089 C CA . PRO A 1 140 ? 10.028 -5.261 12.916 1.00 87.62 140 PRO A CA 1
ATOM 1090 C C . PRO A 1 140 ? 10.937 -4.335 12.086 1.00 87.62 140 PRO A C 1
ATOM 1092 O O . PRO A 1 140 ? 11.398 -3.320 12.597 1.00 87.62 140 PRO A O 1
ATOM 1095 N N . ASP A 1 141 ? 11.131 -4.621 10.794 1.00 88.31 141 ASP A N 1
ATOM 1096 C CA . ASP A 1 141 ? 11.997 -3.838 9.892 1.00 88.31 141 ASP A CA 1
ATOM 1097 C C . ASP A 1 141 ? 11.228 -2.827 9.021 1.00 88.31 141 ASP A C 1
ATOM 1099 O O . ASP A 1 141 ? 11.706 -2.353 7.981 1.00 88.31 141 ASP A O 1
ATOM 1103 N N . VAL A 1 142 ? 9.988 -2.516 9.400 1.00 89.25 142 VAL A N 1
ATOM 1104 C CA . VAL A 1 142 ? 9.093 -1.649 8.634 1.00 89.25 142 VAL A CA 1
ATOM 1105 C C . VAL A 1 142 ? 8.698 -0.456 9.485 1.00 89.25 142 VAL A C 1
ATOM 1107 O O . VAL A 1 142 ? 8.219 -0.612 10.600 1.00 89.25 142 VAL A O 1
ATOM 1110 N N . ASN A 1 143 ? 8.834 0.753 8.928 1.00 89.62 143 ASN A N 1
ATOM 1111 C CA . ASN A 1 143 ? 8.287 1.954 9.556 1.00 89.62 143 ASN A CA 1
ATOM 1112 C C . ASN A 1 143 ? 6.768 1.770 9.769 1.00 89.62 143 ASN A C 1
ATOM 1114 O O . ASN A 1 143 ? 6.059 1.698 8.758 1.00 89.62 143 ASN A O 1
ATOM 1118 N N . PRO A 1 144 ? 6.266 1.742 11.021 1.00 93.00 144 PRO A N 1
ATOM 1119 C CA . PRO A 1 144 ? 4.873 1.404 11.307 1.00 93.00 144 PRO A CA 1
ATOM 1120 C C . PRO A 1 144 ? 3.840 2.370 10.723 1.00 93.00 144 PRO A C 1
ATOM 1122 O O . PRO A 1 144 ? 2.716 1.965 10.429 1.00 93.00 144 PRO A O 1
ATOM 1125 N N . ASP A 1 145 ? 4.217 3.627 10.468 1.00 91.94 145 ASP A N 1
ATOM 1126 C CA . ASP A 1 145 ? 3.321 4.601 9.835 1.00 91.94 145 ASP A CA 1
ATOM 1127 C C . ASP A 1 145 ? 2.842 4.106 8.461 1.00 91.94 145 ASP A C 1
ATOM 1129 O O . ASP A 1 145 ? 1.688 4.290 8.086 1.00 91.94 145 ASP A O 1
ATOM 1133 N N . ARG A 1 146 ? 3.696 3.381 7.726 1.00 88.62 146 ARG A N 1
ATOM 1134 C CA . ARG A 1 146 ? 3.407 2.910 6.368 1.00 88.62 146 ARG A CA 1
ATOM 1135 C C . ARG A 1 146 ? 2.279 1.864 6.299 1.00 88.62 146 ARG A C 1
ATOM 1137 O O . ARG A 1 146 ? 1.361 2.096 5.501 1.00 88.62 146 ARG A O 1
ATOM 1144 N N . PRO A 1 147 ? 2.333 0.722 7.014 1.00 92.50 147 PRO A N 1
ATOM 1145 C CA . PRO A 1 147 ? 1.251 -0.260 7.023 1.00 92.50 147 PRO A CA 1
ATOM 1146 C C . PRO A 1 147 ? -0.004 0.250 7.732 1.00 92.50 147 PRO A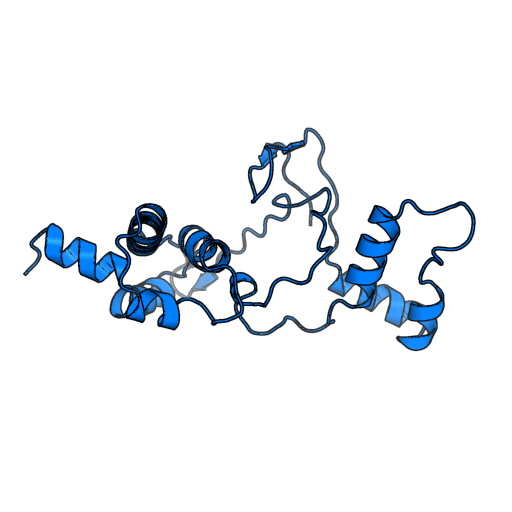 C 1
ATOM 1148 O O . PRO A 1 147 ? -1.104 0.010 7.238 1.00 92.50 147 PRO A O 1
ATOM 1151 N N . LEU A 1 148 ? 0.136 1.021 8.816 1.00 95.12 148 LEU A N 1
ATOM 1152 C CA . LEU A 1 148 ? -1.021 1.555 9.534 1.00 95.12 148 LEU A CA 1
ATOM 1153 C C . LEU A 1 148 ? -1.755 2.636 8.732 1.00 95.12 148 LEU A C 1
ATOM 1155 O O . LEU A 1 148 ? -2.977 2.647 8.708 1.00 95.12 148 LEU A O 1
ATOM 1159 N N . PHE A 1 149 ? -1.054 3.504 7.999 1.00 91.94 149 PHE A N 1
ATOM 1160 C CA . PHE A 1 149 ? -1.717 4.426 7.074 1.00 91.94 149 PHE A CA 1
ATOM 1161 C C . PHE A 1 149 ? -2.358 3.674 5.901 1.00 91.94 149 PHE A C 1
ATOM 1163 O O . PHE A 1 149 ? -3.475 3.986 5.487 1.00 91.94 149 PHE A O 1
ATOM 1170 N N . AL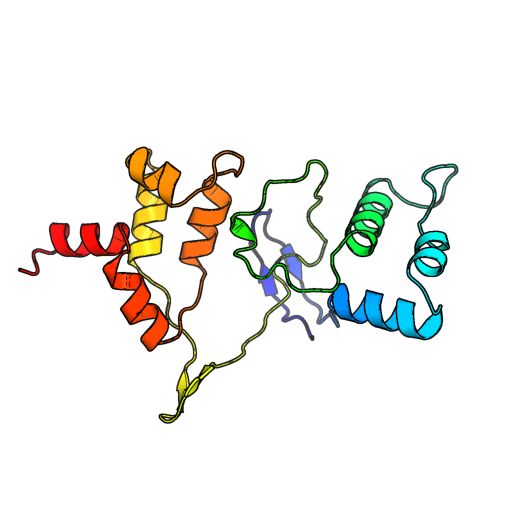A A 1 150 ? -1.676 2.658 5.357 1.00 89.69 150 ALA A N 1
ATOM 1171 C CA . ALA A 1 150 ? -2.207 1.865 4.250 1.00 89.69 150 ALA A CA 1
ATOM 1172 C C . ALA A 1 150 ? -3.520 1.154 4.619 1.00 89.69 150 ALA A C 1
ATOM 1174 O O . ALA A 1 150 ? -4.418 1.094 3.782 1.00 89.69 150 ALA A O 1
ATOM 1175 N N . SER A 1 151 ? -3.676 0.681 5.860 1.00 91.88 151 SER A N 1
ATOM 1176 C CA . SER A 1 151 ? -4.924 0.048 6.305 1.00 91.88 151 SER A CA 1
ATOM 1177 C C . SER A 1 151 ? -6.121 1.007 6.284 1.00 91.88 151 SER A C 1
ATOM 1179 O O . SER A 1 151 ? -7.238 0.571 6.028 1.00 91.88 151 SER A O 1
ATOM 1181 N N . THR A 1 152 ? -5.908 2.319 6.451 1.00 91.62 152 THR A N 1
ATOM 1182 C CA . THR A 1 152 ? -6.985 3.331 6.390 1.00 91.62 152 THR A CA 1
ATOM 1183 C C . THR A 1 152 ? -7.519 3.594 4.981 1.00 91.62 152 THR A C 1
ATOM 1185 O O . THR A 1 152 ? -8.596 4.165 4.825 1.00 91.62 152 THR A O 1
ATOM 1188 N N . THR A 1 153 ? -6.763 3.196 3.955 1.00 86.56 153 THR A N 1
ATOM 1189 C CA . THR A 1 153 ? -7.075 3.440 2.535 1.00 86.56 153 THR A CA 1
ATOM 1190 C C . THR A 1 153 ? -7.317 2.146 1.759 1.00 86.56 153 THR A C 1
ATOM 1192 O O . THR A 1 153 ? -7.522 2.177 0.544 1.00 86.56 153 THR A O 1
ATOM 1195 N N . ARG A 1 154 ? -7.293 0.997 2.448 1.00 86.31 154 ARG A N 1
ATOM 1196 C CA . ARG A 1 154 ? -7.547 -0.314 1.859 1.00 86.31 154 ARG A CA 1
ATOM 1197 C C . ARG A 1 154 ? -9.048 -0.533 1.741 1.00 86.31 154 ARG A C 1
ATOM 1199 O O . ARG A 1 154 ? -9.751 -0.570 2.743 1.00 86.31 154 ARG A O 1
ATOM 1206 N N . PHE A 1 155 ? -9.513 -0.706 0.511 1.00 87.00 155 PHE A N 1
ATOM 1207 C CA . PHE A 1 155 ? -10.871 -1.159 0.252 1.00 87.00 155 PHE A CA 1
ATOM 1208 C C . PHE A 1 155 ? -10.971 -2.668 0.463 1.00 87.00 155 PHE A C 1
ATOM 1210 O O . PHE A 1 155 ? -10.121 -3.427 -0.007 1.00 87.00 155 PHE A O 1
ATOM 1217 N N . HIS A 1 156 ? -12.025 -3.076 1.155 1.00 87.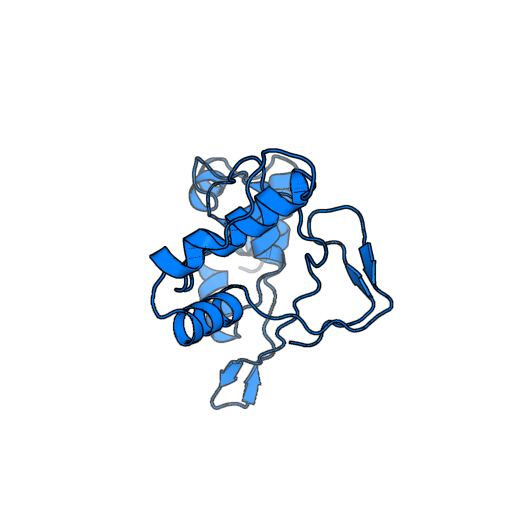44 156 HIS A N 1
ATOM 1218 C CA . HIS A 1 156 ? -12.424 -4.461 1.361 1.00 87.44 156 HIS A CA 1
ATOM 1219 C C . HIS A 1 156 ? -13.661 -4.745 0.517 1.00 87.44 156 HIS A C 1
ATOM 1221 O O . HIS A 1 156 ? -14.520 -3.871 0.422 1.00 87.44 156 HIS A O 1
ATOM 1227 N N . SER A 1 157 ? -13.798 -5.946 -0.046 1.00 87.50 157 SER A N 1
ATOM 1228 C CA . SER A 1 157 ? -15.132 -6.398 -0.455 1.00 87.50 157 SER A CA 1
ATOM 1229 C C . SER A 1 157 ? -16.058 -6.445 0.766 1.00 87.50 157 SER A C 1
ATOM 1231 O O . SER A 1 157 ? -15.591 -6.378 1.900 1.00 87.50 157 SER A O 1
ATOM 1233 N N . HIS A 1 158 ? -17.364 -6.551 0.561 1.00 86.69 158 HIS A N 1
ATOM 1234 C CA . HIS A 1 158 ? -18.334 -6.728 1.634 1.00 86.69 158 HIS A CA 1
ATOM 1235 C C . HIS A 1 158 ? -17.945 -7.900 2.547 1.00 86.69 158 HIS A C 1
ATOM 1237 O O . HIS A 1 158 ? -17.740 -7.705 3.742 1.00 86.69 158 HIS A O 1
ATOM 1243 N N . ASP A 1 159 ? -17.740 -9.087 1.976 1.00 87.19 159 ASP A N 1
ATOM 1244 C CA . ASP A 1 159 ? -17.393 -10.284 2.752 1.00 87.19 159 ASP A CA 1
ATOM 1245 C C . ASP A 1 159 ? -16.003 -10.147 3.389 1.00 87.19 159 ASP A C 1
ATOM 1247 O O . ASP A 1 159 ? -15.829 -10.395 4.575 1.00 87.19 159 ASP A O 1
ATOM 1251 N N . GLY A 1 160 ? -15.031 -9.600 2.649 1.00 89.69 160 GLY A N 1
ATOM 1252 C CA . GLY A 1 160 ? -13.697 -9.335 3.189 1.00 89.69 160 GLY A CA 1
ATOM 1253 C C . GLY A 1 160 ? -13.658 -8.219 4.240 1.00 89.69 160 GLY A C 1
ATOM 1254 O O . GLY A 1 160 ? -12.646 -8.063 4.926 1.00 89.69 160 GLY A O 1
ATOM 1255 N N . LEU A 1 161 ? -14.711 -7.403 4.353 1.00 92.12 161 LEU A N 1
ATOM 1256 C CA . LEU A 1 161 ? -14.880 -6.466 5.457 1.00 92.12 161 LEU A CA 1
ATOM 1257 C C . LEU A 1 161 ? -15.408 -7.204 6.682 1.00 92.12 161 LEU A C 1
ATOM 1259 O O . LEU A 1 161 ? -14.888 -6.958 7.763 1.00 92.12 161 LEU A O 1
ATOM 1263 N N . LEU A 1 162 ? -16.399 -8.086 6.514 1.00 91.81 162 LEU A N 1
ATOM 1264 C CA . LEU A 1 162 ? -16.935 -8.904 7.604 1.00 91.81 162 LEU A CA 1
ATOM 1265 C C . LEU A 1 162 ? -15.830 -9.740 8.254 1.00 91.81 162 LEU A C 1
ATOM 1267 O O . LEU A 1 162 ? -15.646 -9.642 9.461 1.00 91.81 162 LEU A O 1
ATOM 1271 N N . ASP A 1 163 ? -15.008 -10.418 7.453 1.00 93.94 163 ASP A N 1
ATOM 1272 C CA . ASP A 1 163 ? -13.848 -11.158 7.965 1.00 93.94 163 ASP A CA 1
ATOM 1273 C C . ASP A 1 163 ? -12.850 -10.220 8.670 1.00 93.94 163 ASP A C 1
ATOM 1275 O O . ASP A 1 163 ? -12.279 -10.530 9.711 1.00 93.94 16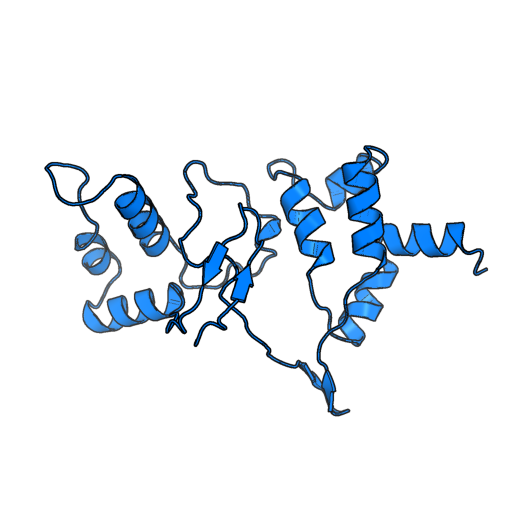3 ASP A O 1
ATOM 1279 N N . HIS A 1 164 ? -12.628 -9.023 8.116 1.00 94.38 164 HIS A N 1
ATOM 1280 C CA . HIS A 1 164 ? -11.669 -8.071 8.672 1.00 94.38 164 HIS A CA 1
ATOM 1281 C C . HIS A 1 164 ? -12.092 -7.499 10.033 1.00 94.38 164 HIS A C 1
ATOM 1283 O O . HIS A 1 164 ? -11.226 -7.218 10.865 1.00 94.38 164 HIS A O 1
ATOM 1289 N N . ILE A 1 165 ? -13.386 -7.243 10.251 1.00 95.38 165 ILE A N 1
ATOM 1290 C CA . ILE A 1 165 ? -13.846 -6.571 11.474 1.00 95.38 165 ILE A CA 1
ATOM 1291 C C . ILE A 1 165 ? -13.745 -7.458 12.717 1.00 95.38 165 ILE A C 1
ATOM 1293 O O . ILE A 1 165 ? -13.638 -6.898 13.808 1.00 95.38 165 ILE A O 1
ATOM 1297 N N . GLU A 1 166 ? -13.722 -8.786 12.564 1.00 94.12 166 GLU A N 1
ATOM 1298 C CA . GLU A 1 166 ? -13.598 -9.745 13.674 1.00 94.12 166 GLU A CA 1
ATOM 1299 C C . GLU A 1 166 ? -12.301 -9.518 14.472 1.00 94.12 166 GLU A C 1
ATOM 1301 O O . GLU A 1 166 ? -12.320 -9.404 15.702 1.00 94.12 166 GLU A O 1
ATOM 1306 N N . ASP A 1 167 ? -11.193 -9.302 13.760 1.00 93.75 167 ASP A N 1
ATOM 1307 C CA . ASP A 1 167 ? -9.859 -9.138 14.349 1.00 93.75 167 ASP A CA 1
ATOM 1308 C C . ASP A 1 167 ? -9.377 -7.675 14.382 1.00 93.75 167 ASP A C 1
ATOM 1310 O O . ASP A 1 167 ? -8.255 -7.364 14.794 1.00 93.75 167 ASP A O 1
ATOM 1314 N N . CYS A 1 168 ? -10.200 -6.719 13.944 1.00 96.38 168 CYS A N 1
ATOM 1315 C CA . CYS A 1 168 ? -9.772 -5.327 13.862 1.00 96.38 168 CYS A CA 1
ATOM 1316 C C . CYS A 1 168 ? -9.743 -4.662 15.246 1.00 96.38 168 CYS A C 1
ATOM 1318 O O . CYS A 1 168 ? -10.780 -4.266 15.782 1.00 96.38 168 CYS A O 1
ATOM 1320 N N . TYR A 1 169 ? -8.537 -4.416 15.779 1.00 96.38 169 TYR A N 1
ATOM 1321 C CA . TYR A 1 169 ? -8.325 -3.684 17.039 1.00 96.38 169 TYR A CA 1
ATOM 1322 C C . TYR A 1 169 ? -9.198 -2.425 17.153 1.00 96.38 169 TYR A C 1
ATOM 1324 O O . TYR A 1 169 ? -9.876 -2.220 18.158 1.00 96.38 169 TYR A O 1
ATOM 1332 N N . GLY A 1 170 ? -9.214 -1.577 16.122 1.00 96.62 170 GLY A N 1
ATOM 1333 C CA . GLY A 1 170 ? -9.964 -0.326 16.164 1.00 96.62 170 GLY A CA 1
ATOM 1334 C C . GLY A 1 170 ? -11.481 -0.517 16.164 1.00 96.62 170 GLY A C 1
ATOM 1335 O O . GLY A 1 170 ? -12.174 0.302 16.759 1.00 96.62 170 GLY A O 1
ATOM 1336 N N . ILE A 1 171 ? -12.005 -1.595 15.566 1.00 96.62 171 ILE A N 1
ATOM 1337 C CA . ILE A 1 171 ? -13.425 -1.963 15.699 1.00 96.62 171 ILE A CA 1
ATOM 1338 C C . ILE A 1 171 ? -13.718 -2.394 17.133 1.00 96.62 171 ILE A C 1
ATOM 1340 O O . ILE A 1 171 ? -14.669 -1.898 17.731 1.00 96.62 171 ILE A O 1
ATOM 1344 N N . GLN A 1 172 ? -12.866 -3.233 17.722 1.00 94.81 172 GLN A N 1
ATOM 1345 C CA . GLN A 1 172 ? -13.017 -3.647 19.118 1.00 94.81 172 GLN A CA 1
ATOM 1346 C C . GLN A 1 172 ? -13.006 -2.440 20.072 1.00 94.81 172 GLN A C 1
ATOM 1348 O O . GLN A 1 172 ? -13.761 -2.419 21.042 1.00 94.81 172 GLN A O 1
ATOM 1353 N N . GLN A 1 173 ? -12.200 -1.408 19.789 1.00 94.62 173 GLN A N 1
ATOM 1354 C CA . GLN A 1 173 ? -12.230 -0.154 20.554 1.00 94.62 173 GLN A CA 1
ATOM 1355 C C . GLN A 1 173 ? -13.533 0.628 20.355 1.00 94.62 173 GLN A C 1
ATOM 1357 O O . GLN A 1 173 ? -14.071 1.158 21.322 1.00 94.62 173 GLN A O 1
ATOM 1362 N N . LEU A 1 174 ? -14.050 0.703 19.125 1.00 93.56 174 LEU A N 1
ATOM 1363 C CA . LEU A 1 174 ? -15.320 1.380 18.847 1.00 93.56 174 LEU A CA 1
ATOM 1364 C C . LEU A 1 174 ? -16.479 0.712 19.590 1.00 93.56 174 LEU A C 1
ATOM 1366 O O . LEU A 1 174 ? -17.212 1.399 20.288 1.00 93.56 174 LEU A O 1
ATOM 1370 N N . ILE A 1 175 ? -16.582 -0.617 19.530 1.00 92.06 175 ILE A N 1
ATOM 1371 C CA . ILE A 1 175 ? -17.636 -1.379 20.219 1.00 92.06 175 ILE A CA 1
ATOM 1372 C C . ILE A 1 175 ? -17.571 -1.155 21.736 1.00 92.06 175 ILE A C 1
ATOM 1374 O O . ILE A 1 175 ? -18.588 -0.873 22.367 1.00 92.06 175 ILE A O 1
ATOM 1378 N N . ARG A 1 176 ? -16.366 -1.214 22.322 1.00 87.69 176 ARG A N 1
ATOM 1379 C CA . ARG A 1 176 ? -16.163 -0.979 23.763 1.00 87.69 176 ARG A CA 1
ATOM 1380 C C . ARG A 1 176 ? -16.531 0.442 24.196 1.00 87.69 176 ARG A C 1
ATOM 1382 O O . ARG A 1 176 ? -17.030 0.612 25.303 1.00 87.69 176 ARG A O 1
ATOM 1389 N N . ASN A 1 177 ? -16.286 1.441 23.349 1.00 78.00 177 ASN A N 1
ATOM 1390 C CA . ASN A 1 177 ? -16.549 2.848 23.662 1.00 78.00 177 ASN A CA 1
ATOM 1391 C C . ASN A 1 177 ? -17.992 3.283 23.359 1.00 78.00 177 ASN A C 1
ATOM 1393 O O . ASN A 1 177 ? -18.480 4.220 23.985 1.00 78.00 177 ASN A O 1
ATOM 1397 N N . GLU A 1 178 ? -18.671 2.628 22.414 1.00 62.31 178 GLU A N 1
ATOM 1398 C CA . GLU A 1 178 ? -20.053 2.943 22.018 1.00 62.31 178 GLU A 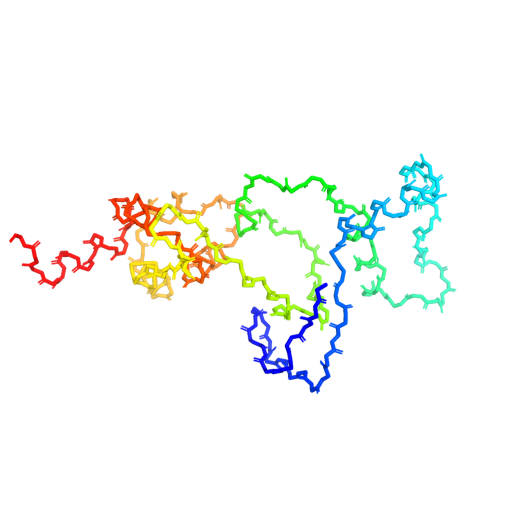CA 1
ATOM 1399 C C . GLU A 1 178 ? -21.106 2.095 22.755 1.00 62.31 178 GLU A C 1
ATOM 1401 O O . GLU A 1 178 ? -22.299 2.318 22.576 1.00 62.31 178 GLU A O 1
ATOM 1406 N N . GLY A 1 179 ? -20.696 1.173 23.635 1.00 50.16 179 GLY A N 1
ATOM 1407 C CA . GLY A 1 179 ? -21.610 0.484 24.553 1.00 50.16 179 GLY A CA 1
ATOM 1408 C C . GLY A 1 179 ? -22.576 -0.498 23.884 1.00 50.16 179 GLY A C 1
ATOM 1409 O O . GLY A 1 179 ? -23.636 -0.772 24.441 1.00 50.16 179 GLY A O 1
ATOM 1410 N N . PHE A 1 180 ? -22.232 -1.040 22.713 1.00 46.44 180 PHE A N 1
ATOM 1411 C CA . PHE A 1 180 ? -22.983 -2.145 22.117 1.00 46.44 180 PHE A CA 1
ATOM 1412 C C . PHE A 1 180 ? -22.589 -3.460 22.805 1.00 46.44 180 PHE A C 1
ATOM 1414 O O . PHE A 1 180 ? -21.653 -4.141 22.385 1.00 46.44 180 PHE A O 1
ATOM 1421 N N . THR A 1 181 ? -23.286 -3.770 23.899 1.00 44.28 181 THR A N 1
ATOM 1422 C CA . THR A 1 181 ? -23.431 -5.125 24.461 1.00 44.28 181 THR A CA 1
ATOM 1423 C C . THR A 1 181 ? -24.747 -5.732 24.018 1.00 44.28 181 THR A C 1
ATOM 1425 O O . THR A 1 181 ? -25.762 -5.008 24.140 1.00 44.28 181 THR A O 1
#

Secondary structure (DSSP, 8-state):
-BPPPEEE-SSSS-EEE-S--B---HHHHHHHHHHHHSSHHHHHTTPPPSSSSSS-HHHHHHHHHHHHS-SS--SS-GGGSPPPTT-PPPTTTT-------EEETTEEE--B--HHHHHHHHHHHTT-S-HHHHHHHS-TTS-THHHHHHHHT--B-HHHHHHHHHS-HHHHHHHHHHT--

Foldseek 3Di:
DKFDFAWDDFPDPIDGGPDIDDDDDLLVVVVVVCVVQVDLVSVCVPQDDPPDDDDDPLRSLVSVCSSPDDNDDPPDDPLQDADDPSPDDDPCPPRDDDQDFDQDPVGTFRFDADPLLVQQLVCVVVVNRDPVVLCVQHPPRHDSNRSSVVSRVDGAGPVRVVVVLVPRPRNVVVCVVVVPD